Protein AF-A0A9J6DFD1-F1 (afdb_monomer)

InterPro domains:
  IPR013785 Aldolase-type TIM barrel [G3DSA:3.20.20.70] (1-95)
  IPR016471 Nicotinamide phosphoribosyl transferase [PTHR43816] (1-90)
  IPR036068 Nicotinate phosphoribosyltransferase-like, C-terminal [SSF51690] (6-92)
  IPR041525 Nicotinate/nicotinamide phosphoribosyltransferase [PF04095] (1-87)

Nearest PDB structures (foldseek):
  4o28-assembly1_B  TM=9.607E-01  e=4.747E-09  Homo sapiens
  4o28-assembly1_A  TM=9.605E-01  e=5.055E-09  Homo sapiens
  4o15-assembly1_B  TM=9.622E-01  e=6.107E-09  Homo sapiens
  4o15-assembly1_A  TM=9.624E-01  e=8.912E-09  Homo sapiens
  4o16-assembly1_A-2  TM=9.618E-01  e=8.912E-09  Homo sapiens

Foldseek 3Di:
DDDDDDAEDDLVQQPVCPPVCNLVSVVVQCVVCVAAEYEYACPSPHNLCSLQPRCQPVCVVSQVVRCVPHNYHYHYDYDDDDVVVSVVSSVVRNVD

Structure (mmCIF, N/CA/C/O backbone):
data_AF-A0A9J6DFD1-F1
#
_entry.id   AF-A0A9J6DFD1-F1
#
loop_
_atom_site.group_PDB
_atom_site.id
_atom_site.type_symbol
_atom_site.label_atom_id
_atom_site.label_alt_id
_atom_site.label_comp_id
_atom_site.label_asym_id
_atom_site.label_entity_id
_atom_site.label_seq_id
_atom_site.pdbx_PDB_ins_code
_atom_site.Cartn_x
_atom_site.Cartn_y
_atom_site.Cartn_z
_atom_site.occupancy
_atom_site.B_iso_or_equiv
_atom_site.auth_seq_id
_atom_site.auth_comp_id
_atom_site.auth_asym_id
_atom_site.auth_atom_id
_atom_site.pdbx_PDB_model_num
ATOM 1 N N . MET A 1 1 ? 28.838 -11.742 -0.673 1.00 52.00 1 MET A N 1
ATOM 2 C CA . MET A 1 1 ? 27.445 -11.835 -1.162 1.00 52.00 1 MET A CA 1
ATOM 3 C C . MET A 1 1 ? 27.022 -10.465 -1.652 1.00 52.00 1 MET A C 1
ATOM 5 O O . MET A 1 1 ? 27.312 -9.499 -0.959 1.00 52.00 1 MET A O 1
ATOM 9 N N . ALA A 1 2 ? 26.398 -10.374 -2.825 1.00 80.44 2 ALA A N 1
ATOM 10 C CA . ALA A 1 2 ? 25.747 -9.144 -3.277 1.00 80.44 2 ALA A CA 1
ATOM 11 C C . ALA A 1 2 ? 24.332 -9.061 -2.672 1.00 80.44 2 ALA A C 1
ATOM 13 O O . ALA A 1 2 ? 23.691 -10.096 -2.497 1.00 80.44 2 ALA A O 1
ATOM 14 N N . GLY A 1 3 ? 23.874 -7.858 -2.316 1.00 85.38 3 GLY A N 1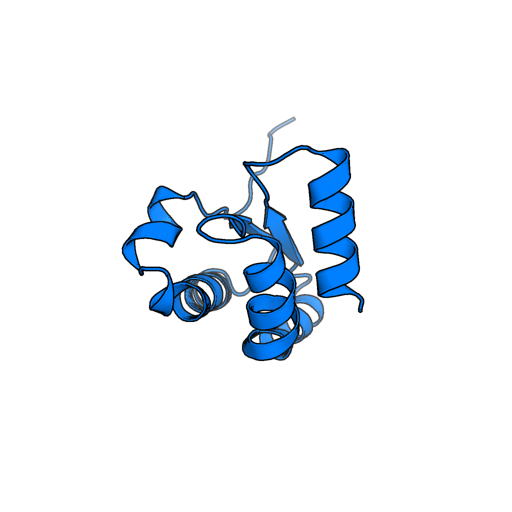
ATOM 15 C CA . GLY A 1 3 ? 22.514 -7.611 -1.825 1.00 85.38 3 GLY A CA 1
ATOM 16 C C . GLY A 1 3 ? 21.530 -7.340 -2.966 1.00 85.38 3 GLY A C 1
ATOM 17 O O . GLY A 1 3 ? 21.934 -6.880 -4.033 1.00 85.38 3 GLY A O 1
ATOM 18 N N . TYR A 1 4 ? 20.244 -7.597 -2.724 1.00 86.25 4 TYR A N 1
ATOM 19 C CA . TYR A 1 4 ? 19.143 -7.300 -3.646 1.00 86.25 4 TYR A CA 1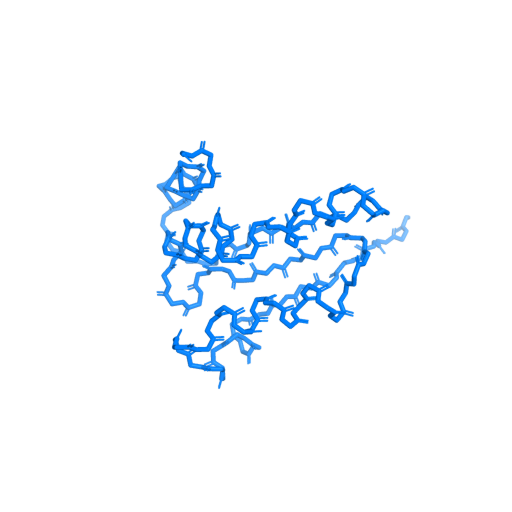
ATOM 20 C C . TYR A 1 4 ? 18.182 -6.287 -3.016 1.00 86.25 4 TYR A C 1
ATOM 22 O O . TYR A 1 4 ? 18.114 -6.168 -1.794 1.00 86.25 4 TYR A O 1
ATOM 30 N N . SER A 1 5 ? 17.440 -5.571 -3.858 1.00 90.81 5 SER A N 1
ATOM 31 C CA . SER A 1 5 ? 16.393 -4.629 -3.453 1.00 90.81 5 SER A CA 1
ATOM 32 C C . SER A 1 5 ? 15.134 -4.858 -4.291 1.00 90.81 5 SER A C 1
ATOM 34 O O . SER A 1 5 ? 15.152 -5.627 -5.254 1.00 90.81 5 SER A O 1
ATOM 36 N N . TYR A 1 6 ? 14.049 -4.189 -3.924 1.00 91.94 6 TYR A N 1
ATOM 37 C CA . TYR A 1 6 ? 12.762 -4.224 -4.609 1.00 91.94 6 TYR A CA 1
ATOM 38 C C . TYR A 1 6 ? 12.166 -2.809 -4.690 1.00 91.94 6 TYR A C 1
ATOM 40 O O . TYR A 1 6 ? 12.554 -1.932 -3.913 1.00 91.94 6 TYR A O 1
ATOM 48 N N . PRO A 1 7 ? 11.235 -2.556 -5.626 1.00 94.88 7 PRO A N 1
ATOM 49 C CA . PRO A 1 7 ? 10.514 -1.292 -5.693 1.00 94.88 7 PRO A CA 1
ATOM 50 C C . PRO A 1 7 ? 9.825 -0.954 -4.366 1.00 94.88 7 PRO A C 1
ATOM 52 O O . PRO A 1 7 ? 9.092 -1.774 -3.812 1.00 94.88 7 PRO A O 1
ATOM 55 N N . SER A 1 8 ? 10.041 0.264 -3.872 1.00 96.25 8 SER A N 1
ATOM 56 C CA . SER A 1 8 ? 9.357 0.793 -2.694 1.00 96.25 8 SER A CA 1
ATOM 57 C C . SER A 1 8 ? 8.964 2.243 -2.931 1.00 96.25 8 SER A C 1
ATOM 59 O O . SER A 1 8 ? 9.788 3.034 -3.392 1.00 96.25 8 SER A O 1
ATOM 61 N N . THR A 1 9 ? 7.728 2.603 -2.597 1.00 97.19 9 THR A N 1
ATOM 62 C CA . THR A 1 9 ? 7.323 4.012 -2.532 1.00 97.19 9 THR A CA 1
ATOM 63 C C . THR A 1 9 ? 7.811 4.655 -1.243 1.00 97.19 9 THR A C 1
ATOM 65 O O . THR A 1 9 ? 8.082 3.960 -0.266 1.00 97.19 9 THR A O 1
ATOM 68 N N . GLU A 1 10 ? 7.883 5.983 -1.237 1.00 96.12 10 GLU A N 1
ATOM 69 C CA . GLU A 1 10 ? 8.081 6.826 -0.054 1.00 96.12 10 GLU A CA 1
ATOM 70 C C . GLU A 1 10 ? 6.926 7.827 0.077 1.00 96.12 10 GLU A C 1
ATOM 72 O O . GLU A 1 10 ? 6.194 8.071 -0.888 1.00 96.12 10 GLU A O 1
ATOM 77 N N . HIS A 1 11 ? 6.792 8.472 1.238 1.00 95.31 11 HIS A N 1
ATOM 78 C CA . HIS A 1 11 ? 5.788 9.523 1.451 1.00 95.31 11 HIS A CA 1
ATOM 79 C C . HIS A 1 11 ? 5.826 10.600 0.359 1.00 95.31 11 HIS A C 1
ATOM 81 O O . HIS A 1 11 ? 4.783 11.008 -0.137 1.00 95.31 11 HIS A O 1
ATOM 87 N N . SER A 1 12 ? 7.016 10.999 -0.095 1.00 95.62 12 SER A N 1
ATOM 88 C CA . SER A 1 12 ? 7.197 11.982 -1.174 1.00 95.62 12 SER A CA 1
ATOM 89 C C . SER A 1 12 ? 6.612 11.555 -2.524 1.00 95.62 12 SER A C 1
ATOM 91 O O . SER A 1 12 ? 6.371 12.405 -3.375 1.00 95.62 12 SER A O 1
ATOM 93 N N . THR A 1 13 ? 6.376 10.259 -2.730 1.00 95.94 13 THR A N 1
ATOM 94 C CA . THR A 1 13 ? 5.734 9.719 -3.939 1.00 95.94 13 THR A CA 1
ATOM 95 C C . THR A 1 13 ? 4.231 9.496 -3.768 1.00 95.94 13 THR A C 1
ATOM 97 O O . THR A 1 13 ? 3.510 9.487 -4.763 1.00 95.94 13 THR A O 1
ATOM 100 N N . MET A 1 14 ? 3.755 9.364 -2.525 1.00 97.12 14 MET A N 1
ATOM 101 C CA . MET A 1 14 ? 2.343 9.138 -2.197 1.00 97.12 14 MET A CA 1
ATOM 102 C C . MET A 1 14 ? 1.593 10.457 -1.973 1.00 97.12 14 MET A C 1
ATOM 104 O O . MET A 1 14 ? 0.532 10.675 -2.550 1.00 97.12 14 MET A O 1
ATOM 108 N N . THR A 1 15 ? 2.168 11.379 -1.195 1.00 96.62 15 THR A N 1
ATOM 109 C CA . THR A 1 15 ? 1.484 12.609 -0.772 1.00 96.62 15 THR A CA 1
ATOM 110 C C . THR A 1 15 ? 1.143 13.615 -1.883 1.00 96.62 15 THR A C 1
ATOM 112 O O . THR A 1 15 ? 0.136 14.313 -1.727 1.00 96.62 15 THR A O 1
ATOM 115 N N . PRO A 1 16 ? 1.878 13.706 -3.017 1.00 97.75 16 PRO A N 1
ATOM 116 C CA . PRO A 1 16 ? 1.518 14.623 -4.103 1.00 97.75 16 PRO A CA 1
ATOM 117 C C . PRO A 1 16 ? 0.172 14.327 -4.772 1.00 97.75 16 PRO A C 1
ATOM 119 O O . PRO A 1 16 ? -0.386 15.206 -5.423 1.00 97.75 16 PRO A O 1
ATOM 122 N N . TRP A 1 17 ? -0.359 13.111 -4.618 1.00 97.31 17 TRP A N 1
ATOM 123 C CA . TRP A 1 17 ? -1.668 12.731 -5.155 1.00 97.31 17 TRP A CA 1
ATOM 124 C C . TRP A 1 17 ? -2.832 13.305 -4.338 1.00 97.31 17 TRP A C 1
ATOM 126 O O . TRP A 1 17 ? -3.970 13.315 -4.806 1.00 97.31 17 TRP A O 1
ATOM 136 N N . GLY A 1 18 ? -2.553 13.813 -3.133 1.00 97.31 18 GLY A N 1
ATOM 137 C CA . GLY A 1 18 ? -3.571 14.227 -2.177 1.00 97.31 18 GLY A CA 1
ATOM 138 C C . GLY A 1 18 ? -4.318 13.031 -1.578 1.00 97.31 18 GLY A C 1
ATOM 139 O O . GLY A 1 18 ? -4.323 11.931 -2.126 1.00 97.31 18 GLY A O 1
ATOM 140 N N . GLN A 1 19 ? -4.990 13.255 -0.448 1.00 95.94 19 GLN A N 1
ATOM 141 C CA . GLN A 1 19 ? -5.716 12.193 0.256 1.00 95.94 19 GLN A CA 1
ATOM 142 C C . GLN A 1 19 ? -6.803 11.557 -0.624 1.00 95.94 19 GLN A C 1
ATOM 144 O O . GLN A 1 19 ? -6.939 10.341 -0.668 1.00 95.94 19 GLN A O 1
ATOM 149 N N . ALA A 1 20 ? -7.516 12.368 -1.413 1.00 96.81 20 ALA A N 1
ATOM 150 C CA . ALA A 1 20 ? -8.503 11.880 -2.380 1.00 96.81 20 ALA A CA 1
ATOM 151 C C . ALA A 1 20 ? -7.887 11.047 -3.526 1.00 96.81 20 ALA A C 1
ATOM 153 O O . ALA A 1 20 ? -8.601 10.329 -4.222 1.00 96.81 20 ALA A O 1
ATOM 154 N N . GLY A 1 21 ? -6.574 11.157 -3.745 1.00 97.38 21 GLY A N 1
ATOM 155 C CA . GLY A 1 21 ? -5.828 10.419 -4.758 1.00 97.38 21 GLY A CA 1
ATOM 156 C C . GLY A 1 21 ? -5.106 9.179 -4.231 1.00 97.38 21 GLY A C 1
ATOM 157 O O . GLY A 1 21 ? -4.432 8.524 -5.024 1.00 97.38 21 GLY A O 1
ATOM 158 N N . GLU A 1 22 ? -5.236 8.824 -2.947 1.00 97.75 22 GLU A N 1
ATOM 159 C CA . GLU A 1 22 ? -4.501 7.708 -2.326 1.00 97.75 22 GLU A CA 1
ATOM 160 C C . GLU A 1 22 ? -4.733 6.372 -3.056 1.00 97.75 22 GLU A C 1
ATOM 162 O O . GLU A 1 22 ? -3.770 5.698 -3.429 1.00 97.75 22 GLU A O 1
ATOM 167 N N . THR A 1 23 ? -5.987 6.031 -3.377 1.00 98.19 23 THR A N 1
ATOM 168 C CA . THR A 1 23 ? -6.324 4.825 -4.158 1.00 98.19 23 THR A CA 1
ATOM 169 C C . THR A 1 23 ? -5.677 4.842 -5.546 1.00 98.19 23 THR A C 1
ATOM 171 O O . THR A 1 23 ? -5.185 3.820 -6.029 1.00 98.19 23 THR A O 1
ATOM 174 N N . ALA A 1 24 ? -5.642 6.003 -6.208 1.00 98.25 24 ALA A N 1
ATOM 175 C CA . ALA A 1 24 ? -5.021 6.136 -7.524 1.00 98.25 24 ALA A CA 1
ATOM 176 C C . ALA A 1 24 ? -3.494 5.989 -7.449 1.00 98.25 24 ALA A C 1
ATOM 178 O O . ALA A 1 24 ? -2.918 5.302 -8.294 1.00 98.25 24 ALA A O 1
ATOM 179 N N . ALA A 1 25 ? -2.861 6.559 -6.420 1.00 98.00 25 ALA A N 1
ATOM 180 C CA . ALA A 1 25 ? -1.435 6.405 -6.158 1.00 98.00 25 ALA A CA 1
ATOM 181 C C . ALA A 1 25 ? -1.070 4.932 -5.916 1.00 98.00 25 ALA A C 1
ATOM 183 O O . ALA A 1 25 ? -0.171 4.402 -6.567 1.00 98.00 25 ALA A O 1
ATOM 184 N N . CYS A 1 26 ? -1.819 4.239 -5.052 1.00 97.50 26 CYS A N 1
ATOM 185 C CA . CYS A 1 26 ? -1.632 2.817 -4.754 1.00 97.50 26 CYS A CA 1
ATOM 186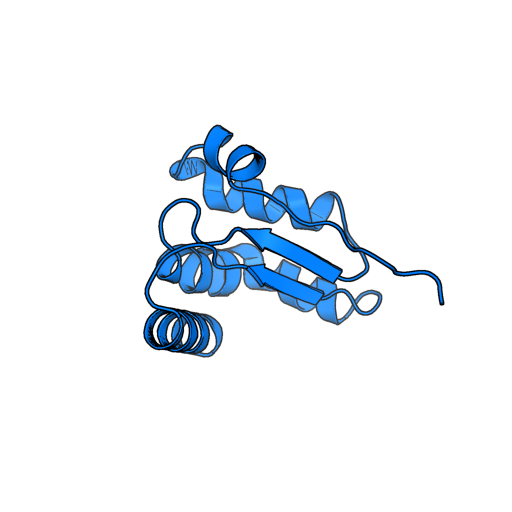 C C . CYS A 1 26 ? -1.763 1.946 -6.013 1.00 97.50 26 CYS A C 1
ATOM 188 O O . CYS A 1 26 ? -0.881 1.141 -6.324 1.00 97.50 26 CYS A O 1
ATOM 190 N N . ARG A 1 27 ? -2.823 2.161 -6.802 1.00 97.25 27 ARG A N 1
ATOM 191 C CA . ARG A 1 27 ? -3.045 1.455 -8.072 1.00 97.25 27 ARG A CA 1
ATOM 192 C C . ARG A 1 27 ? -1.923 1.704 -9.080 1.00 97.25 27 ARG A C 1
ATOM 194 O O . ARG A 1 27 ? -1.501 0.775 -9.7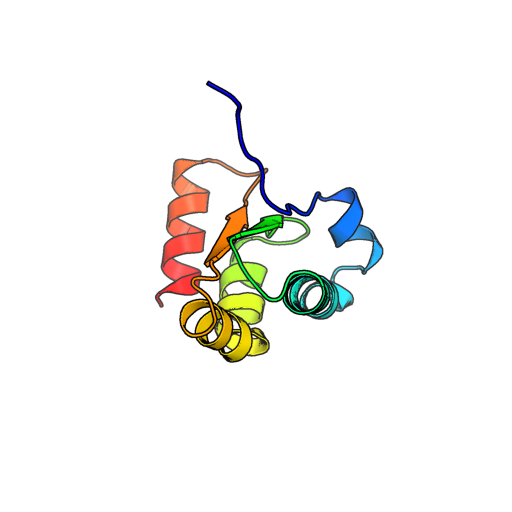68 1.00 97.25 27 ARG A O 1
ATOM 201 N N . GLN A 1 28 ? -1.420 2.936 -9.160 1.00 96.81 28 GLN A N 1
ATOM 202 C CA . GLN A 1 28 ? -0.325 3.282 -10.065 1.00 96.81 28 GLN A CA 1
ATOM 203 C C . GLN A 1 28 ? 0.929 2.445 -9.780 1.00 96.81 28 GLN A C 1
ATOM 205 O O . GLN A 1 28 ? 1.586 2.006 -10.722 1.00 96.81 28 GLN A O 1
ATOM 210 N N . VAL A 1 29 ? 1.243 2.168 -8.509 1.00 95.19 29 VAL A N 1
ATOM 211 C CA . VAL A 1 29 ? 2.385 1.313 -8.138 1.00 95.19 29 VAL A CA 1
ATOM 212 C C . VAL A 1 29 ? 2.191 -0.114 -8.645 1.00 95.19 29 VAL A C 1
ATOM 214 O O . VAL A 1 29 ? 3.110 -0.685 -9.235 1.00 95.19 29 VAL A O 1
ATOM 217 N N . MET A 1 30 ? 0.986 -0.668 -8.474 1.00 92.06 30 MET A N 1
ATOM 218 C CA . MET A 1 30 ? 0.654 -2.027 -8.920 1.00 92.06 30 MET A CA 1
ATOM 219 C C . MET A 1 30 ? 0.804 -2.181 -10.438 1.00 92.06 30 MET A C 1
ATOM 221 O O . MET A 1 30 ? 1.280 -3.212 -10.909 1.00 92.06 30 MET A O 1
ATOM 225 N N . HIS A 1 31 ? 0.459 -1.143 -11.205 1.00 92.88 31 HIS A N 1
ATOM 226 C CA . HIS A 1 31 ? 0.650 -1.129 -12.657 1.00 92.88 31 HIS A CA 1
ATOM 227 C C . HIS A 1 31 ? 2.100 -0.883 -13.081 1.00 92.88 31 HIS A C 1
ATOM 229 O O . HIS A 1 31 ? 2.555 -1.482 -14.053 1.00 92.88 31 HIS A O 1
ATOM 235 N N . ALA A 1 32 ? 2.829 -0.013 -12.377 1.00 94.00 32 ALA A N 1
ATOM 236 C CA . ALA A 1 32 ? 4.218 0.306 -12.701 1.00 94.00 32 ALA A CA 1
ATOM 237 C C . ALA A 1 32 ? 5.164 -0.876 -12.445 1.00 94.00 32 ALA A C 1
ATOM 239 O O . ALA A 1 32 ? 6.132 -1.068 -13.180 1.00 94.00 32 ALA A O 1
ATOM 240 N N . PHE A 1 33 ? 4.871 -1.683 -11.424 1.00 92.38 33 PHE A N 1
ATOM 241 C CA . PHE A 1 33 ? 5.684 -2.830 -11.034 1.00 92.38 33 PHE A CA 1
ATOM 242 C C . PHE A 1 33 ? 4.833 -4.099 -11.012 1.00 92.38 33 PHE A C 1
ATOM 244 O O . PHE A 1 33 ? 4.571 -4.610 -9.930 1.00 92.38 33 PHE A O 1
ATOM 251 N N . PRO A 1 34 ? 4.398 -4.644 -12.162 1.00 88.25 34 PRO A N 1
ATOM 252 C CA . PRO A 1 34 ? 3.383 -5.704 -12.224 1.00 88.25 34 PRO A CA 1
ATOM 253 C C . PRO A 1 34 ? 3.842 -7.071 -11.685 1.00 88.25 34 PRO A C 1
ATOM 255 O O . PRO A 1 34 ? 3.006 -7.920 -11.401 1.00 88.25 34 PRO A O 1
ATOM 258 N N . SER A 1 35 ? 5.147 -7.281 -11.497 1.00 89.50 35 SER A N 1
ATOM 259 C CA . SER A 1 35 ? 5.738 -8.535 -11.008 1.00 89.50 35 SER A CA 1
ATOM 260 C C . SER A 1 35 ? 6.708 -8.308 -9.845 1.00 89.50 35 SER A C 1
ATOM 262 O O . SER A 1 35 ? 7.257 -7.215 -9.700 1.00 89.50 35 SER A O 1
ATOM 264 N N . GLY A 1 36 ? 6.983 -9.360 -9.066 1.00 90.19 36 GLY A N 1
ATOM 265 C CA . GLY A 1 36 ? 7.923 -9.332 -7.937 1.00 90.19 36 GLY A CA 1
ATOM 266 C C . GLY A 1 36 ? 7.382 -8.605 -6.695 1.00 90.19 36 GLY A C 1
ATOM 267 O O . GLY A 1 36 ? 6.221 -8.208 -6.661 1.00 90.19 36 GLY A O 1
ATOM 268 N N . PRO A 1 37 ? 8.165 -8.433 -5.624 1.00 92.31 37 PRO A N 1
ATOM 269 C CA . PRO A 1 37 ? 7.721 -7.667 -4.460 1.00 92.31 37 PRO A CA 1
ATOM 270 C C . PRO A 1 37 ? 7.600 -6.172 -4.781 1.00 92.31 37 PRO A C 1
ATOM 272 O O . PRO A 1 37 ? 8.439 -5.628 -5.494 1.00 92.31 37 PRO A O 1
ATOM 275 N N . ALA A 1 38 ? 6.580 -5.506 -4.246 1.00 94.19 38 ALA A N 1
ATOM 276 C CA . ALA A 1 38 ? 6.475 -4.049 -4.247 1.00 94.19 38 ALA A CA 1
ATOM 277 C C . ALA A 1 38 ? 6.023 -3.564 -2.868 1.00 94.19 38 ALA A C 1
ATOM 279 O O . ALA A 1 38 ? 5.018 -4.034 -2.338 1.00 94.19 38 ALA A O 1
ATOM 280 N N . SER A 1 39 ? 6.779 -2.630 -2.297 1.00 96.19 39 SER A N 1
ATOM 281 C CA . SER A 1 39 ? 6.493 -2.011 -1.005 1.00 96.19 39 SER A CA 1
ATOM 282 C C . SER A 1 39 ? 5.793 -0.672 -1.189 1.00 96.19 39 SER A C 1
ATOM 284 O O . SER A 1 39 ? 6.237 0.160 -1.983 1.00 96.19 39 SER A O 1
ATOM 286 N N . VAL A 1 40 ? 4.702 -0.453 -0.455 1.00 97.44 40 VAL A N 1
ATOM 287 C CA . VAL A 1 40 ? 3.934 0.795 -0.522 1.00 97.44 40 VAL A CA 1
ATOM 288 C C . VAL A 1 40 ? 3.797 1.404 0.865 1.00 97.44 40 VAL A C 1
ATOM 290 O O . VAL A 1 40 ? 3.246 0.774 1.769 1.00 97.44 40 VAL A O 1
ATOM 293 N N . ALA A 1 41 ? 4.285 2.638 1.023 1.00 97.06 41 ALA A N 1
ATOM 294 C CA . ALA A 1 41 ? 4.007 3.475 2.188 1.00 97.06 41 ALA A CA 1
ATOM 295 C C . ALA A 1 41 ? 2.491 3.701 2.293 1.00 97.06 41 ALA A C 1
ATOM 297 O O . ALA A 1 41 ? 1.918 4.441 1.493 1.00 97.06 41 ALA A O 1
ATOM 298 N N . SER A 1 42 ? 1.855 3.000 3.230 1.00 96.81 42 SER A N 1
ATOM 299 C CA . SER A 1 42 ? 0.392 2.914 3.359 1.00 96.81 42 SER A CA 1
ATOM 300 C C . SER A 1 42 ? -0.142 3.703 4.555 1.00 96.81 42 SER A C 1
ATOM 302 O O . SER A 1 42 ? -1.301 3.576 4.915 1.00 96.81 42 SER A O 1
ATOM 304 N N . ASP A 1 43 ? 0.700 4.524 5.175 1.00 95.25 43 ASP A N 1
ATOM 305 C CA . ASP A 1 43 ? 0.365 5.430 6.271 1.00 95.25 43 ASP A CA 1
ATOM 306 C C . ASP A 1 43 ? 0.538 6.906 5.881 1.00 95.25 43 ASP A C 1
ATOM 308 O O . ASP A 1 43 ? 0.625 7.772 6.745 1.00 95.25 43 ASP A O 1
ATOM 312 N N . ALA A 1 44 ? 0.542 7.207 4.576 1.00 93.56 44 ALA A N 1
ATOM 313 C CA . ALA A 1 44 ? 0.706 8.568 4.063 1.00 93.56 44 ALA A CA 1
ATOM 314 C C . ALA A 1 44 ? -0.379 9.543 4.556 1.00 93.56 44 ALA A C 1
ATOM 316 O O .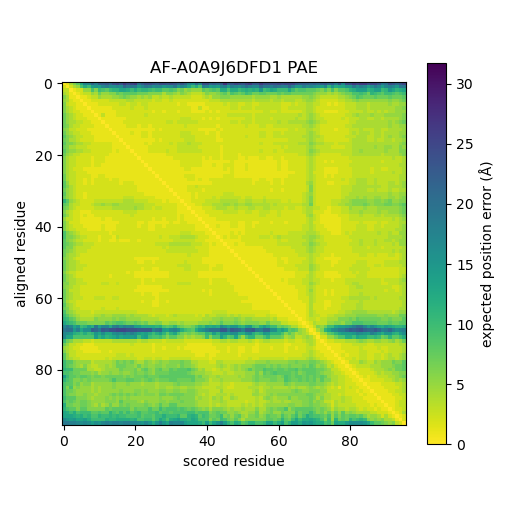 ALA A 1 44 ? -0.123 10.745 4.653 1.00 93.56 44 ALA A O 1
ATOM 317 N N . TYR A 1 45 ? -1.572 9.021 4.863 1.00 93.81 45 TYR A N 1
ATOM 318 C CA . TYR A 1 45 ? -2.680 9.778 5.446 1.00 93.81 45 TYR A CA 1
ATOM 319 C C . TYR A 1 45 ? -3.298 9.062 6.648 1.00 93.81 45 TYR A C 1
ATOM 321 O O . TYR A 1 45 ? -3.400 9.653 7.721 1.00 93.81 45 TYR A O 1
ATOM 329 N N . HIS A 1 46 ? -3.726 7.806 6.475 1.00 93.31 46 HIS A N 1
ATOM 330 C CA . HIS A 1 46 ? -4.315 7.003 7.549 1.00 93.31 46 HIS A CA 1
ATOM 331 C C . HIS A 1 46 ? -4.142 5.504 7.275 1.00 93.31 46 H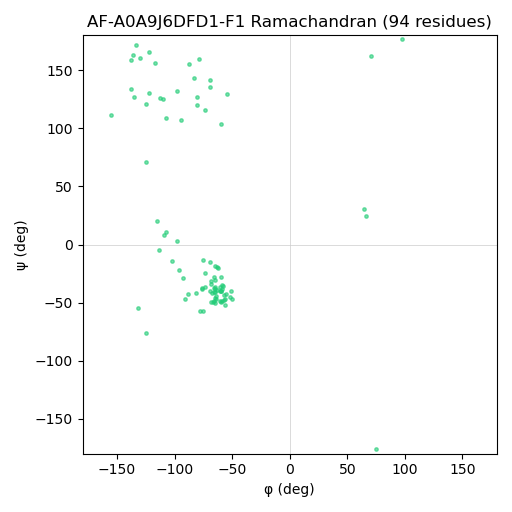IS A C 1
ATOM 333 O O . HIS A 1 46 ? -4.794 4.950 6.390 1.00 93.31 46 HIS A O 1
ATOM 339 N N . ALA A 1 47 ? -3.317 4.834 8.084 1.00 92.94 47 ALA A N 1
ATOM 340 C CA . ALA A 1 47 ? -2.945 3.432 7.887 1.00 92.94 47 ALA A CA 1
ATOM 341 C C . ALA A 1 47 ? -4.147 2.479 7.808 1.00 92.94 47 ALA A C 1
ATOM 343 O O . ALA A 1 47 ? -4.268 1.740 6.832 1.00 92.94 47 ALA A O 1
ATOM 344 N N . ALA A 1 48 ? -5.056 2.530 8.791 1.00 91.38 48 ALA A N 1
ATOM 345 C CA . ALA A 1 48 ? -6.219 1.639 8.827 1.00 91.38 48 ALA A CA 1
ATOM 346 C C . ALA A 1 48 ? -7.119 1.800 7.594 1.00 91.38 48 ALA A C 1
ATOM 348 O O . ALA A 1 48 ? -7.391 0.826 6.906 1.00 91.38 48 ALA A O 1
ATOM 349 N N . ASN A 1 49 ? -7.483 3.038 7.235 1.00 93.31 49 ASN A N 1
ATOM 350 C CA . ASN A 1 49 ? -8.272 3.324 6.036 1.00 93.31 49 ASN A CA 1
ATOM 351 C C . ASN A 1 49 ? -7.615 2.801 4.748 1.00 93.31 49 ASN A C 1
ATOM 353 O O . ASN A 1 49 ? -8.293 2.230 3.895 1.00 93.31 49 ASN A O 1
ATOM 357 N N . CYS A 1 50 ? -6.302 2.994 4.599 1.00 95.81 50 CYS A N 1
ATOM 358 C CA . CYS A 1 50 ? -5.570 2.493 3.439 1.00 95.81 50 CYS A CA 1
ATOM 359 C C . CYS A 1 50 ? -5.572 0.953 3.409 1.00 95.81 50 CYS A C 1
ATOM 361 O O . CYS A 1 50 ? -5.796 0.339 2.369 1.00 95.81 50 CYS A O 1
ATOM 363 N N . CYS A 1 51 ? -5.399 0.305 4.561 1.00 95.00 51 CYS A N 1
ATOM 364 C CA . CYS A 1 51 ? -5.437 -1.151 4.674 1.00 95.00 51 CYS A CA 1
ATOM 365 C C . CYS A 1 51 ? -6.832 -1.735 4.396 1.00 95.00 51 CYS A C 1
ATOM 367 O O . CYS A 1 51 ? -6.948 -2.648 3.583 1.00 95.00 51 CYS A O 1
ATOM 369 N N . GLU A 1 52 ? -7.874 -1.200 5.028 1.00 94.62 52 GLU A N 1
ATOM 370 C CA . GLU A 1 52 ? -9.246 -1.714 4.960 1.00 94.62 52 GLU A CA 1
ATOM 371 C C . GLU A 1 52 ? -9.916 -1.375 3.625 1.00 94.62 52 GLU A C 1
ATOM 373 O O . GLU A 1 52 ? -10.333 -2.263 2.884 1.00 94.62 52 GLU A O 1
ATOM 378 N N . HIS A 1 53 ? -9.986 -0.091 3.275 1.00 95.44 53 HIS A N 1
ATOM 379 C CA . HIS A 1 53 ? -10.772 0.359 2.127 1.00 95.44 53 HIS A CA 1
ATOM 380 C C . HIS A 1 53 ? -9.967 0.328 0.825 1.00 95.44 53 HIS A C 1
ATOM 382 O O . HIS A 1 53 ? -10.464 -0.134 -0.199 1.00 95.44 53 HIS A O 1
ATOM 388 N N . VAL A 1 54 ? -8.703 0.765 0.837 1.00 96.88 54 VAL A N 1
ATOM 389 C CA . VAL A 1 54 ? -7.911 0.817 -0.405 1.00 96.88 54 VAL A CA 1
ATOM 390 C C . VAL A 1 54 ? -7.410 -0.575 -0.787 1.00 96.88 54 VAL A C 1
ATOM 392 O O . VAL A 1 54 ? -7.710 -1.061 -1.878 1.00 96.88 54 VAL A O 1
ATOM 395 N N . TRP A 1 55 ? -6.665 -1.244 0.093 1.00 96.31 55 TRP A N 1
ATOM 396 C CA . TRP A 1 55 ? -6.110 -2.570 -0.194 1.00 96.31 55 TRP A CA 1
ATOM 397 C C . TRP A 1 55 ? -7.114 -3.704 0.009 1.00 96.31 55 TRP A C 1
ATOM 399 O O . TRP A 1 55 ? -7.158 -4.628 -0.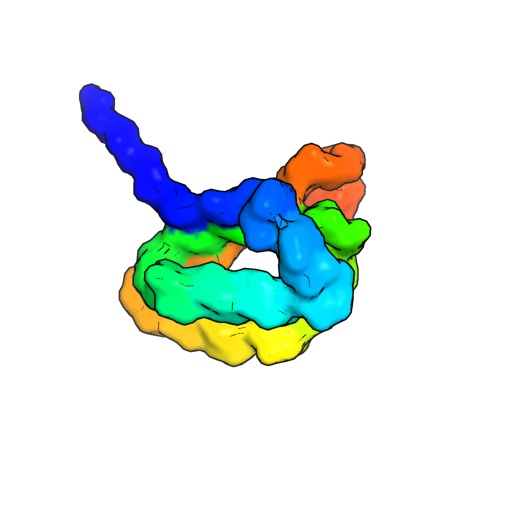805 1.00 96.31 55 TRP A O 1
ATOM 409 N N . GLY A 1 56 ? -7.913 -3.641 1.075 1.00 94.50 56 GLY A N 1
ATOM 410 C CA . GLY A 1 56 ? -8.891 -4.667 1.432 1.00 94.50 56 GLY A CA 1
ATOM 411 C C . GLY A 1 56 ? -10.136 -4.685 0.545 1.00 94.50 56 GLY A C 1
ATOM 412 O O . GLY A 1 56 ? -10.737 -5.747 0.394 1.00 94.50 56 GLY A O 1
ATOM 413 N N . GLN A 1 57 ? -10.484 -3.563 -0.099 1.00 95.06 57 GLN A N 1
ATOM 414 C CA . GLN A 1 57 ? -11.684 -3.451 -0.936 1.00 95.06 57 GLN A CA 1
ATOM 415 C C . GLN A 1 57 ? -11.354 -2.974 -2.359 1.00 95.06 57 GLN A C 1
ATOM 417 O O . GLN A 1 57 ? -11.305 -3.795 -3.280 1.00 95.06 57 GLN A O 1
ATOM 422 N N . ASP A 1 58 ? -11.080 -1.681 -2.559 1.00 97.25 58 ASP A N 1
ATOM 423 C CA . ASP A 1 58 ? -10.988 -1.049 -3.887 1.00 97.25 58 ASP A CA 1
ATOM 424 C C . ASP A 1 58 ? -9.983 -1.743 -4.821 1.00 97.25 58 ASP A C 1
ATOM 426 O O . ASP A 1 58 ? -10.238 -1.947 -6.013 1.00 97.25 58 ASP A O 1
ATOM 430 N N . LEU A 1 59 ? -8.817 -2.108 -4.283 1.00 96.69 59 LEU A N 1
ATOM 431 C CA . LEU A 1 59 ? -7.706 -2.699 -5.028 1.00 96.69 59 LEU A CA 1
ATOM 432 C C . LEU A 1 59 ? -7.485 -4.176 -4.701 1.00 96.69 59 LEU A C 1
ATOM 434 O O . LEU A 1 59 ? -6.509 -4.753 -5.185 1.00 96.69 59 LEU A O 1
ATOM 438 N N . ARG A 1 60 ? -8.388 -4.810 -3.942 1.00 94.25 60 ARG A N 1
ATOM 439 C CA . ARG A 1 60 ? -8.246 -6.205 -3.500 1.00 94.25 60 ARG A CA 1
ATOM 440 C C . ARG A 1 60 ? -7.963 -7.157 -4.657 1.00 94.25 60 ARG A C 1
ATOM 442 O O . ARG A 1 60 ? -7.016 -7.937 -4.606 1.00 94.25 60 ARG A O 1
ATOM 449 N N . HIS A 1 61 ? -8.713 -7.000 -5.745 1.00 93.62 61 HIS A N 1
ATOM 450 C CA . HIS A 1 61 ? -8.544 -7.782 -6.967 1.00 93.62 61 HIS A CA 1
ATOM 451 C C . HIS A 1 61 ? -7.135 -7.656 -7.579 1.00 93.62 61 HIS A C 1
ATOM 453 O O . HIS A 1 61 ? -6.612 -8.630 -8.112 1.00 93.62 61 HIS A O 1
ATOM 459 N N . LEU A 1 62 ? -6.489 -6.484 -7.495 1.00 93.12 62 LEU A N 1
ATOM 460 C CA . LEU A 1 62 ? -5.115 -6.296 -7.978 1.00 93.12 62 LEU A CA 1
ATOM 461 C C . LEU A 1 62 ? -4.094 -6.960 -7.055 1.00 93.12 62 LEU A C 1
ATOM 463 O O . LEU A 1 62 ? -3.086 -7.476 -7.537 1.00 93.12 62 LEU A O 1
ATOM 467 N N . VAL A 1 63 ? -4.335 -6.936 -5.741 1.00 92.44 63 VAL A N 1
ATOM 468 C CA . VAL A 1 63 ? -3.479 -7.607 -4.752 1.00 92.44 63 VAL A CA 1
ATOM 469 C C . VAL A 1 63 ? -3.524 -9.122 -4.954 1.00 92.44 63 VAL A C 1
ATOM 471 O O . VAL A 1 63 ? -2.475 -9.760 -5.018 1.00 92.44 63 VAL A O 1
ATOM 474 N N . GLU A 1 64 ? -4.719 -9.684 -5.126 1.00 92.12 64 GLU A N 1
ATOM 475 C CA . GLU A 1 64 ? -4.922 -11.116 -5.375 1.00 92.12 64 GLU A CA 1
ATOM 476 C C . GLU A 1 64 ? -4.332 -11.545 -6.723 1.00 92.12 64 GLU A C 1
ATOM 478 O O . GLU A 1 64 ? -3.516 -12.464 -6.771 1.00 92.12 64 GLU A O 1
ATOM 483 N N . ALA A 1 65 ? -4.630 -10.815 -7.805 1.00 90.31 65 ALA A N 1
ATOM 484 C CA . ALA A 1 65 ? -4.073 -11.105 -9.127 1.00 90.31 65 ALA A CA 1
ATOM 485 C C . ALA A 1 65 ? -2.535 -11.069 -9.134 1.00 90.31 65 ALA A C 1
ATOM 487 O O . ALA A 1 65 ? -1.889 -11.869 -9.812 1.00 90.31 65 ALA A O 1
ATOM 488 N N . ARG A 1 66 ? -1.925 -10.165 -8.358 1.00 89.12 66 ARG A N 1
ATOM 489 C CA . ARG A 1 66 ? -0.468 -10.090 -8.196 1.00 89.12 66 ARG A CA 1
ATOM 490 C C . ARG A 1 66 ? 0.108 -11.332 -7.503 1.00 89.12 66 ARG A C 1
ATOM 492 O O . ARG A 1 66 ? 1.193 -11.770 -7.883 1.00 89.12 66 ARG A O 1
ATOM 499 N N . ALA A 1 67 ? -0.586 -11.885 -6.509 1.00 85.31 67 ALA A N 1
ATOM 500 C CA . ALA A 1 67 ? -0.147 -13.101 -5.826 1.00 85.31 67 ALA A CA 1
ATOM 501 C C . ALA A 1 67 ? -0.137 -14.310 -6.778 1.00 85.31 67 ALA A C 1
ATOM 503 O O . ALA A 1 67 ? 0.774 -15.138 -6.725 1.00 85.31 67 ALA A O 1
ATOM 504 N N . GLU A 1 68 ? -1.114 -14.377 -7.686 1.00 84.62 68 GLU A N 1
ATOM 505 C CA . GLU A 1 68 ? -1.234 -15.441 -8.688 1.00 84.62 68 GLU A CA 1
ATOM 506 C C . GLU A 1 68 ? -0.232 -15.287 -9.847 1.00 84.62 68 GLU A C 1
ATOM 508 O O . GLU A 1 68 ? 0.330 -16.271 -10.335 1.00 84.62 68 GLU A O 1
ATOM 513 N N . LEU A 1 69 ? 0.035 -14.052 -10.282 1.00 68.50 69 LEU A N 1
ATOM 514 C CA . LEU A 1 69 ? 0.905 -13.746 -11.417 1.00 68.50 69 LEU A CA 1
ATOM 515 C C . LEU A 1 69 ? 2.346 -13.460 -10.955 1.00 68.50 69 LEU A C 1
ATOM 517 O O . LEU A 1 69 ? 2.671 -12.393 -10.441 1.00 68.50 69 LEU A O 1
ATOM 521 N N . HIS A 1 70 ? 3.253 -14.406 -11.218 1.00 56.09 70 HIS A N 1
ATOM 522 C CA . HIS A 1 70 ? 4.712 -14.244 -11.074 1.00 56.09 70 HIS A CA 1
ATOM 523 C C . HIS A 1 70 ? 5.248 -14.055 -9.642 1.00 56.09 70 HIS A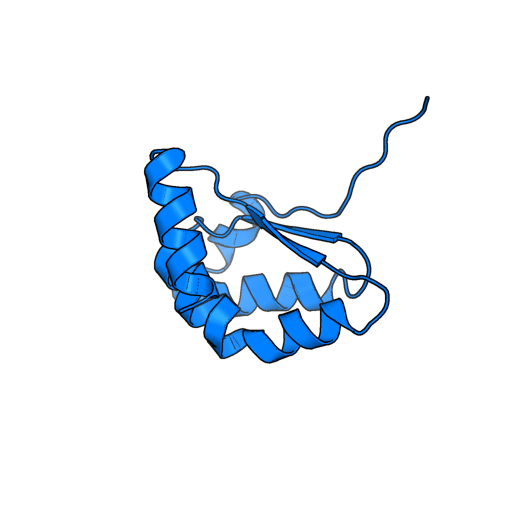 C 1
ATOM 525 O O . HIS A 1 70 ? 6.339 -13.506 -9.467 1.00 56.09 70 HIS A O 1
ATOM 531 N N . GLY A 1 71 ? 4.522 -14.517 -8.617 1.00 68.56 71 GLY A N 1
ATOM 532 C CA . GLY A 1 71 ? 4.972 -14.427 -7.222 1.00 68.56 71 GLY A CA 1
ATOM 533 C C . GLY A 1 71 ? 5.093 -12.984 -6.732 1.00 68.56 71 GLY A C 1
ATOM 534 O O . GLY A 1 71 ? 5.976 -12.662 -5.932 1.00 68.56 71 GLY A O 1
ATOM 535 N N . GLY A 1 72 ? 4.257 -12.091 -7.265 1.00 80.38 72 GLY A N 1
ATOM 536 C CA . GLY A 1 72 ? 4.230 -10.715 -6.820 1.00 80.38 72 GLY A CA 1
ATOM 537 C C . GLY A 1 72 ? 3.657 -10.618 -5.407 1.00 80.38 72 GLY A C 1
ATOM 538 O O . GLY A 1 72 ? 2.639 -11.222 -5.088 1.00 80.38 72 GLY A O 1
ATOM 539 N N . MET A 1 73 ? 4.302 -9.830 -4.554 1.00 90.19 73 MET A N 1
ATOM 540 C CA . MET A 1 73 ? 3.843 -9.582 -3.187 1.00 90.19 73 MET A CA 1
ATOM 541 C C . MET A 1 73 ? 3.637 -8.084 -3.007 1.00 90.19 73 MET A C 1
ATOM 543 O O . MET A 1 73 ? 4.519 -7.301 -3.367 1.00 90.19 73 MET A O 1
ATOM 547 N N . LEU A 1 74 ? 2.483 -7.688 -2.475 1.00 94.38 74 LEU A N 1
ATOM 548 C CA . LEU A 1 74 ? 2.321 -6.360 -1.896 1.00 94.38 74 LEU A CA 1
ATOM 549 C C . LEU A 1 74 ? 2.911 -6.386 -0.485 1.00 94.38 74 LEU A C 1
ATOM 551 O O . LEU A 1 74 ? 2.539 -7.228 0.329 1.00 94.38 74 LEU A O 1
ATOM 555 N N . ILE A 1 75 ? 3.813 -5.456 -0.199 1.00 95.00 75 ILE A N 1
ATOM 556 C CA . ILE A 1 75 ? 4.337 -5.210 1.142 1.00 95.00 75 ILE A CA 1
ATOM 557 C C . ILE A 1 75 ? 3.722 -3.896 1.628 1.00 95.00 75 ILE A C 1
ATOM 559 O O . ILE A 1 75 ? 4.063 -2.820 1.136 1.00 95.00 75 ILE A O 1
ATOM 563 N N . VAL A 1 76 ? 2.810 -3.988 2.594 1.00 94.94 76 VAL A N 1
ATOM 564 C CA . VAL A 1 76 ? 2.263 -2.818 3.292 1.00 94.94 76 VAL A CA 1
ATOM 565 C C . VAL A 1 76 ? 3.344 -2.294 4.233 1.00 94.94 76 VAL A C 1
ATOM 567 O O . VAL A 1 76 ? 3.771 -2.998 5.148 1.00 94.94 76 VAL A O 1
ATOM 570 N N . ARG A 1 77 ? 3.828 -1.074 3.985 1.00 95.19 77 ARG A N 1
ATOM 571 C CA . ARG A 1 77 ? 4.888 -0.445 4.778 1.00 95.19 77 ARG A CA 1
ATOM 572 C C . ARG A 1 77 ? 4.311 0.706 5.592 1.00 95.19 77 ARG A C 1
ATOM 574 O O . ARG A 1 77 ? 3.721 1.621 5.025 1.00 95.19 77 ARG A O 1
ATOM 581 N N . LEU A 1 78 ? 4.524 0.648 6.901 1.00 93.94 78 LEU A N 1
ATOM 582 C CA . LEU A 1 78 ? 4.080 1.636 7.882 1.00 93.94 78 LEU A CA 1
ATOM 583 C C . LEU A 1 78 ? 5.327 2.323 8.449 1.00 93.94 78 LEU A C 1
ATOM 585 O O . LEU A 1 78 ? 6.266 1.637 8.859 1.00 93.94 78 LEU A O 1
ATOM 589 N N . GLN A 1 79 ? 5.382 3.653 8.406 1.00 87.31 79 GLN A N 1
ATOM 590 C CA . GLN A 1 79 ? 6.535 4.453 8.840 1.00 87.31 79 GLN A CA 1
ATOM 591 C C . GLN A 1 79 ? 6.243 5.323 10.078 1.00 87.31 79 GLN A C 1
ATOM 593 O O . GLN A 1 79 ? 7.159 5.962 10.595 1.00 87.31 79 GLN A O 1
ATOM 598 N N . SER A 1 80 ? 5.001 5.339 10.564 1.00 88.06 80 SER A N 1
ATOM 599 C CA . SER A 1 80 ? 4.521 6.119 11.707 1.00 88.06 80 SER A CA 1
ATOM 600 C C . SER A 1 80 ? 3.615 5.292 12.637 1.00 88.06 80 SER A C 1
ATOM 602 O O . SER A 1 80 ? 3.126 4.227 12.258 1.00 88.06 80 SER A O 1
ATOM 604 N N . GLY A 1 81 ? 3.410 5.780 13.868 1.00 86.00 81 GLY A N 1
ATOM 605 C CA . GLY A 1 81 ? 2.615 5.114 14.914 1.00 86.00 81 GLY A CA 1
ATOM 606 C C . GLY A 1 81 ? 3.444 4.306 15.921 1.00 86.00 81 GLY A C 1
ATOM 607 O O . GLY A 1 81 ? 4.669 4.220 15.806 1.00 86.00 81 GLY A O 1
ATOM 608 N N . ASP A 1 82 ? 2.774 3.734 16.929 1.00 89.62 82 ASP A N 1
ATOM 609 C CA . ASP A 1 82 ? 3.394 2.792 17.868 1.00 89.62 82 ASP A CA 1
ATOM 610 C C . ASP A 1 82 ? 3.456 1.391 17.226 1.00 89.62 82 ASP A C 1
ATOM 612 O O . ASP A 1 82 ? 2.405 0.850 16.864 1.00 89.62 82 ASP A O 1
ATOM 616 N N . PRO A 1 83 ? 4.649 0.784 17.044 1.00 86.62 83 PRO A N 1
ATOM 617 C CA . PRO A 1 83 ? 4.802 -0.461 16.294 1.00 86.62 83 PRO A CA 1
ATOM 618 C C . PRO A 1 83 ? 3.862 -1.615 16.685 1.00 86.62 83 PRO A C 1
ATOM 620 O O . PRO A 1 83 ? 3.300 -2.223 15.775 1.00 86.62 83 PRO A O 1
ATOM 623 N N . PRO A 1 84 ? 3.660 -1.970 17.969 1.00 88.50 84 PRO A N 1
ATOM 624 C CA . PRO A 1 84 ? 2.752 -3.060 18.314 1.00 88.50 84 PRO A CA 1
ATOM 625 C C . PRO A 1 84 ? 1.293 -2.742 17.966 1.00 88.50 84 PRO A C 1
ATOM 627 O O . PRO A 1 84 ? 0.601 -3.613 17.442 1.00 88.50 84 PRO A O 1
ATOM 630 N N . GLU A 1 85 ? 0.835 -1.516 18.216 1.00 88.44 85 GLU A N 1
ATOM 631 C CA . GLU A 1 85 ? -0.554 -1.115 17.975 1.00 88.44 85 GLU A CA 1
ATOM 632 C C . GLU A 1 85 ? -0.870 -1.083 16.478 1.00 88.44 85 GLU A C 1
ATOM 634 O O . GLU A 1 85 ? -1.827 -1.718 16.030 1.00 88.44 85 GLU A O 1
ATOM 639 N N . ILE A 1 86 ? -0.016 -0.429 15.686 1.00 86.50 86 ILE A N 1
ATOM 640 C CA . ILE A 1 86 ? -0.265 -0.227 14.255 1.00 86.50 86 ILE A CA 1
ATOM 641 C C . ILE A 1 86 ? -0.196 -1.537 13.459 1.00 86.50 86 ILE A C 1
ATOM 643 O O . ILE A 1 86 ? -0.917 -1.716 12.478 1.00 86.50 86 ILE A O 1
ATOM 647 N N . ILE A 1 87 ? 0.642 -2.489 13.890 1.00 86.62 87 ILE A N 1
ATOM 648 C CA . ILE A 1 87 ? 0.721 -3.818 13.271 1.00 86.62 87 ILE A CA 1
ATOM 649 C C . ILE A 1 87 ? -0.567 -4.603 13.522 1.00 86.62 87 ILE A C 1
ATOM 651 O O . ILE A 1 87 ? -1.051 -5.277 12.610 1.00 86.62 87 ILE A O 1
ATOM 655 N N . VAL A 1 88 ? -1.115 -4.536 14.740 1.00 85.94 88 VAL A N 1
ATOM 656 C CA . VAL A 1 88 ? -2.381 -5.203 15.066 1.00 85.94 88 VAL A CA 1
ATOM 657 C C . VAL A 1 88 ? -3.510 -4.576 14.258 1.00 85.94 88 VAL A C 1
ATOM 659 O O . VAL A 1 88 ? -4.208 -5.296 13.555 1.00 85.94 88 VAL A O 1
ATOM 662 N N . GLU A 1 89 ? -3.634 -3.250 14.270 1.00 84.94 89 GLU A N 1
ATOM 663 C CA . GLU A 1 89 ? -4.676 -2.536 13.528 1.00 84.94 89 GLU A CA 1
ATOM 664 C C . GLU A 1 89 ? -4.641 -2.848 12.023 1.00 84.94 89 GLU A C 1
ATOM 666 O O . GLU A 1 89 ? -5.662 -3.217 11.439 1.00 84.94 89 GLU A O 1
ATOM 671 N N . ALA A 1 90 ? -3.462 -2.784 11.394 1.00 82.69 90 ALA A N 1
ATOM 672 C CA . ALA A 1 90 ? -3.309 -3.105 9.977 1.00 82.69 90 ALA A CA 1
ATOM 673 C C . ALA A 1 90 ? -3.644 -4.573 9.674 1.00 82.69 90 ALA A C 1
ATOM 675 O O . ALA A 1 90 ? -4.270 -4.872 8.657 1.00 82.69 90 ALA A O 1
ATOM 676 N N . ARG A 1 91 ? -3.257 -5.503 10.556 1.00 83.69 91 ARG A N 1
ATOM 677 C CA . ARG A 1 91 ? -3.561 -6.930 10.395 1.00 83.69 91 ARG A CA 1
ATOM 678 C C . ARG A 1 91 ? -5.063 -7.194 10.445 1.00 83.69 91 ARG A C 1
ATOM 680 O O . ARG A 1 91 ? -5.562 -7.921 9.589 1.00 83.69 91 ARG A O 1
ATOM 687 N N . GLU A 1 92 ? -5.759 -6.620 11.420 1.00 83.44 92 GLU A N 1
ATOM 688 C CA . GLU A 1 92 ? -7.211 -6.771 11.543 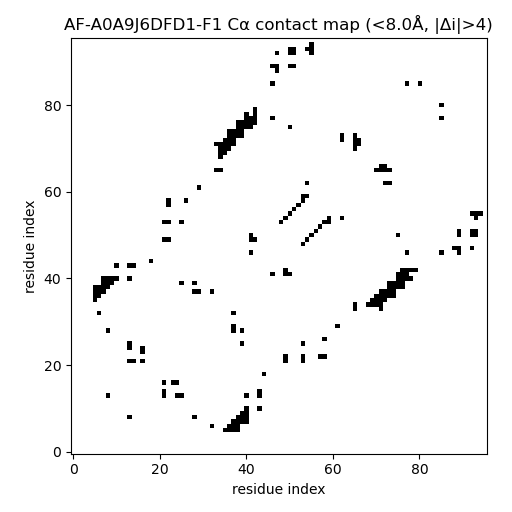1.00 83.44 92 GLU A CA 1
ATOM 689 C C . GLU A 1 92 ? -7.935 -6.114 10.355 1.00 83.44 92 GLU A C 1
ATOM 691 O O . GLU A 1 92 ? -8.862 -6.699 9.812 1.00 83.44 92 GLU A O 1
ATOM 696 N N . SER A 1 93 ? -7.443 -4.971 9.863 1.00 81.19 93 SER A N 1
ATOM 697 C CA . SER A 1 93 ? -8.021 -4.256 8.710 1.00 81.19 93 SER A CA 1
ATOM 698 C C . SER A 1 93 ? -7.943 -5.034 7.385 1.00 81.19 93 SER A C 1
ATOM 700 O O . SER A 1 93 ? -8.781 -4.852 6.510 1.00 81.19 93 SER A O 1
ATOM 702 N N . VAL A 1 94 ? -6.916 -5.873 7.195 1.00 74.56 94 VAL A N 1
ATOM 703 C CA . VAL A 1 94 ? -6.687 -6.620 5.936 1.00 74.56 94 VAL A CA 1
ATOM 704 C C . VAL A 1 94 ? -7.326 -8.015 5.945 1.00 74.56 94 VAL A C 1
ATOM 706 O O . VAL A 1 94 ? -7.634 -8.564 4.881 1.00 74.56 94 VAL A O 1
ATOM 709 N N . LEU A 1 95 ? -7.458 -8.620 7.130 1.00 70.06 95 LEU A N 1
ATOM 710 C CA . LEU A 1 95 ? -7.966 -9.985 7.318 1.00 70.06 95 LEU A CA 1
ATOM 711 C C . LEU A 1 95 ? -9.423 -10.049 7.798 1.00 70.06 95 LEU A C 1
ATOM 713 O O . LEU A 1 95 ? -9.981 -11.149 7.794 1.00 70.06 95 LEU A O 1
ATOM 717 N N . GLY A 1 96 ? -9.973 -8.923 8.258 1.00 57.09 96 GLY A N 1
ATOM 718 C CA . GLY A 1 96 ? -11.354 -8.787 8.722 1.00 57.09 96 GLY A CA 1
ATOM 719 C C . GLY A 1 96 ? -12.402 -8.967 7.635 1.00 57.09 96 GLY A C 1
ATOM 720 O O . GLY A 1 96 ? -12.082 -8.773 6.440 1.00 57.09 96 GLY A O 1
#

Radius of gyration: 13.09 Å; Cα contacts (8 Å, |Δi|>4): 125; chains: 1; bounding box: 39×30×31 Å

Organism: Rhipicephalus microplus (NCBI:txid6941)

Secondary structure (DSSP, 8-state):
-------B--HHHHGGG-GGGHHHHHHHHHHHS-SSEEEEE--SS-HHHIIIIIIIIITHHHHHHHHHSTT-EEEEE--SS-HHHHHHHHHHHHH-

Solvent-accessible surface area (backbone atoms only — not comparable to full-atom values): 5479 Å² total; per-residue (Å²): 134,87,88,84,86,69,59,63,56,46,56,86,70,43,53,81,53,39,82,94,25,44,60,58,47,55,51,49,51,52,67,74,50,61,53,38,55,37,34,37,54,41,46,72,82,47,41,50,58,36,29,30,48,35,48,48,50,79,39,26,68,59,57,53,50,22,48,73,41,75,65,13,40,85,39,85,35,75,90,74,79,57,69,73,60,49,54,52,50,38,50,50,34,54,73,106

Sequence (96 aa):
MAGYSYPSTEHSTMTPWGQAGETAACRQVMHAFPSGPASVASDAYHAANCCEHVWGQDLRHLVEARAELHGGMLIVRLQSGDPPEIIVEARESVLG

Mean predicted aligned error: 3.99 Å

pLDDT: mean 90.43, std 8.98, range [52.0, 98.25]